Protein AF-A0A967P9U6-F1 (afdb_monomer_lite)

Structure (mmCIF, N/CA/C/O backbone):
data_AF-A0A967P9U6-F1
#
_entry.id   AF-A0A967P9U6-F1
#
loop_
_atom_site.group_PDB
_atom_site.id
_atom_site.type_symbol
_atom_site.label_atom_id
_atom_site.label_alt_id
_atom_site.label_comp_id
_atom_site.label_asym_id
_atom_site.label_entity_id
_atom_site.label_seq_id
_atom_site.pdbx_PDB_ins_code
_atom_site.Cartn_x
_atom_site.Cartn_y
_atom_site.Cartn_z
_atom_site.occupancy
_atom_site.B_iso_or_equiv
_atom_site.auth_seq_id
_atom_site.auth_comp_id
_atom_site.auth_asym_id
_atom_site.auth_atom_id
_atom_site.pdbx_PDB_model_num
ATOM 1 N N . MET A 1 1 ? -12.220 -0.454 23.205 1.00 61.28 1 MET A N 1
ATOM 2 C CA . MET A 1 1 ? -11.567 -0.310 21.878 1.00 61.28 1 MET A CA 1
ATOM 3 C C . MET A 1 1 ? -11.818 1.115 21.363 1.00 61.28 1 MET A C 1
ATOM 5 O O . MET A 1 1 ? -12.956 1.557 21.417 1.00 61.28 1 MET A O 1
ATOM 9 N N . SER A 1 2 ? -10.793 1.883 20.962 1.00 85.06 2 SER A N 1
ATOM 10 C CA . SER A 1 2 ? -10.931 3.326 20.637 1.00 85.06 2 SER A CA 1
ATOM 11 C C . SER A 1 2 ? -11.476 3.579 19.218 1.00 85.06 2 SER A C 1
ATOM 13 O O . SER A 1 2 ? -11.080 2.883 18.282 1.00 85.06 2 SER A O 1
ATOM 15 N N . LYS A 1 3 ? -12.300 4.629 19.021 1.00 84.00 3 LYS A N 1
ATOM 16 C CA . LYS A 1 3 ? -12.813 5.075 17.698 1.00 84.00 3 LYS A CA 1
ATOM 17 C C . LYS A 1 3 ? -11.709 5.203 16.637 1.00 84.00 3 LYS A C 1
ATOM 19 O O . LYS A 1 3 ? -11.922 4.875 15.472 1.00 84.00 3 LYS A O 1
ATOM 24 N N . LYS A 1 4 ? -10.509 5.636 17.039 1.00 81.50 4 LYS A N 1
ATOM 25 C CA . LYS A 1 4 ? -9.348 5.803 16.147 1.00 81.50 4 LYS A CA 1
ATOM 26 C C . LYS A 1 4 ? -8.888 4.481 15.516 1.00 81.50 4 LYS A C 1
ATOM 28 O O . LYS A 1 4 ? -8.467 4.466 14.363 1.00 81.50 4 LYS A O 1
ATOM 33 N N . TYR A 1 5 ? -8.984 3.375 16.254 1.00 84.75 5 TYR A N 1
ATOM 34 C CA . TYR A 1 5 ? -8.586 2.050 15.775 1.00 84.75 5 TYR A CA 1
ATOM 35 C C . TYR A 1 5 ? -9.559 1.518 14.715 1.00 84.75 5 TYR A C 1
ATOM 37 O O . TYR A 1 5 ? -9.129 1.076 13.651 1.00 84.75 5 TYR A O 1
ATOM 45 N N . LEU A 1 6 ? -10.866 1.666 14.954 1.00 87.38 6 LEU A N 1
ATOM 46 C CA . LEU A 1 6 ? -11.913 1.274 14.004 1.00 87.38 6 LEU A CA 1
ATOM 47 C C . LEU A 1 6 ? -11.794 2.033 12.675 1.00 87.38 6 LEU A C 1
ATOM 49 O O . LEU A 1 6 ? -11.898 1.435 11.607 1.00 87.38 6 LEU A O 1
ATOM 53 N N . GLN A 1 7 ? -11.482 3.330 12.730 1.00 87.25 7 GLN A N 1
ATOM 54 C CA . GLN A 1 7 ? -11.237 4.136 11.529 1.00 87.25 7 GLN A CA 1
ATOM 55 C C . GLN A 1 7 ? -10.021 3.637 10.733 1.00 87.25 7 GLN A C 1
ATOM 57 O O . GLN A 1 7 ? -10.073 3.566 9.504 1.00 87.25 7 GLN A O 1
ATOM 62 N N . LYS A 1 8 ? -8.932 3.245 11.414 1.00 87.00 8 LYS A N 1
ATOM 63 C CA . LYS A 1 8 ? -7.736 2.689 10.758 1.00 87.00 8 LYS A CA 1
ATOM 64 C C . LYS A 1 8 ? -8.047 1.369 10.046 1.00 87.00 8 LYS A C 1
ATOM 66 O O . LYS A 1 8 ? -7.596 1.201 8.913 1.00 87.00 8 LYS A O 1
ATOM 71 N N . LEU A 1 9 ? -8.814 0.482 10.691 1.00 89.81 9 LEU A N 1
ATOM 72 C CA . LEU A 1 9 ? -9.263 -0.793 10.119 1.00 89.81 9 LEU A CA 1
ATOM 73 C C . LEU A 1 9 ? -10.180 -0.591 8.909 1.00 89.81 9 LEU A C 1
ATOM 75 O O . LEU A 1 9 ? -9.961 -1.189 7.861 1.00 89.81 9 LEU A O 1
ATOM 79 N N . LYS A 1 10 ? -11.158 0.315 9.012 1.00 92.69 10 LYS A N 1
ATOM 80 C CA . LYS A 1 10 ? -12.045 0.643 7.889 1.00 92.69 10 LYS A CA 1
ATOM 81 C C . LYS A 1 10 ? -11.254 1.132 6.674 1.00 92.69 10 LYS A C 1
ATOM 83 O O . LYS A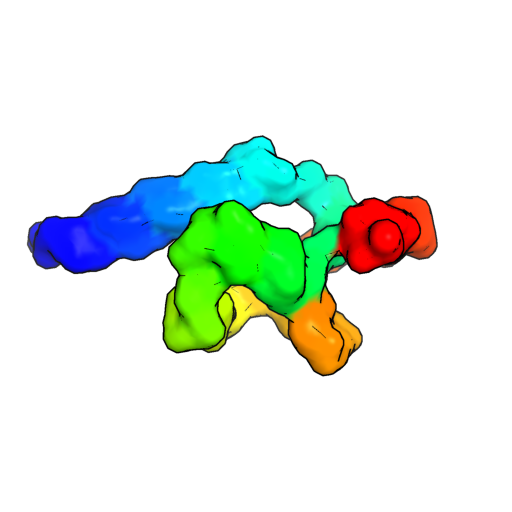 1 10 ? -11.496 0.679 5.560 1.00 92.69 10 LYS A O 1
ATOM 88 N N . LYS A 1 11 ? -10.273 2.012 6.897 1.00 91.62 11 LYS A N 1
ATOM 89 C CA . LYS A 1 11 ? -9.447 2.576 5.825 1.00 91.62 11 LYS A CA 1
ATOM 90 C C . LYS A 1 11 ? -8.568 1.531 5.142 1.00 91.62 11 LYS A C 1
ATOM 92 O O . LYS A 1 11 ? -8.493 1.521 3.920 1.00 91.62 11 LYS A O 1
ATOM 97 N N . ILE A 1 12 ? -7.922 0.643 5.902 1.00 92.94 12 ILE A N 1
ATOM 98 C CA . ILE A 1 12 ? -7.125 -0.421 5.278 1.00 92.94 12 ILE A CA 1
ATOM 99 C C . ILE A 1 12 ? -7.997 -1.425 4.528 1.00 92.94 12 ILE A C 1
ATOM 101 O O . ILE A 1 12 ? -7.627 -1.822 3.430 1.00 92.94 12 ILE A O 1
ATOM 105 N N . ASN A 1 13 ? -9.174 -1.768 5.051 1.00 93.50 13 ASN A N 1
ATOM 106 C CA . ASN A 1 13 ? -10.091 -2.670 4.357 1.00 93.50 13 ASN A CA 1
ATOM 107 C C . ASN A 1 13 ? -10.515 -2.105 2.997 1.00 93.50 13 ASN A C 1
ATOM 109 O O . ASN A 1 13 ? -10.518 -2.841 2.019 1.00 93.50 13 ASN A O 1
ATOM 113 N N . GLN A 1 14 ? -10.783 -0.799 2.902 1.00 93.44 14 GLN A N 1
ATOM 114 C CA . GLN A 1 14 ? -11.074 -0.146 1.619 1.00 93.44 14 GLN A CA 1
ATOM 115 C C . GLN A 1 14 ? -9.897 -0.247 0.637 1.00 93.44 14 GLN A C 1
ATOM 117 O O . GLN A 1 14 ? -10.095 -0.556 -0.535 1.00 93.44 14 GLN A O 1
ATOM 122 N N . ILE A 1 15 ? -8.661 -0.051 1.113 1.00 94.12 15 ILE A N 1
ATOM 123 C CA . ILE A 1 15 ? -7.461 -0.228 0.280 1.00 94.12 15 ILE A CA 1
ATOM 124 C C . ILE A 1 15 ? -7.365 -1.673 -0.222 1.00 94.12 15 ILE A C 1
ATOM 126 O O . ILE A 1 15 ? -7.122 -1.894 -1.403 1.00 94.12 15 ILE A O 1
ATOM 130 N N . LEU A 1 16 ? -7.577 -2.656 0.657 1.00 92.00 16 LEU A N 1
ATOM 131 C CA . LEU A 1 16 ? -7.509 -4.079 0.316 1.00 92.00 16 LEU A CA 1
ATOM 132 C C . LEU A 1 16 ? -8.676 -4.547 -0.569 1.00 92.00 16 LEU A C 1
ATOM 134 O O . LEU A 1 16 ? -8.556 -5.559 -1.248 1.00 92.00 16 LEU A O 1
ATOM 138 N N . GLN A 1 17 ? -9.800 -3.843 -0.606 1.00 92.69 17 GLN A N 1
ATOM 139 C CA . GLN A 1 17 ? -10.866 -4.148 -1.565 1.00 92.69 17 GLN A CA 1
ATOM 140 C C . GLN A 1 17 ? -10.531 -3.635 -2.971 1.00 92.69 17 GLN A C 1
ATOM 142 O O . GLN A 1 17 ? -10.851 -4.294 -3.953 1.00 92.69 17 GLN A O 1
ATOM 147 N N . ASN A 1 18 ? -9.826 -2.504 -3.065 1.00 91.50 18 ASN A N 1
ATOM 148 C CA . ASN A 1 18 ? -9.486 -1.859 -4.340 1.00 91.50 18 ASN A CA 1
ATOM 149 C C . ASN A 1 18 ? -8.117 -2.273 -4.904 1.00 91.50 18 ASN A C 1
ATOM 151 O O . ASN A 1 18 ? -7.744 -1.863 -6.001 1.00 91.50 18 ASN A O 1
ATOM 155 N N . TRP A 1 19 ? -7.342 -3.040 -4.143 1.00 92.56 19 TRP A N 1
ATOM 156 C CA . TRP A 1 19 ? -6.041 -3.558 -4.544 1.00 92.56 19 TRP A CA 1
ATOM 157 C C . TRP A 1 19 ? -6.210 -5.004 -5.028 1.00 92.56 19 TRP A C 1
ATOM 159 O O . TRP A 1 19 ? -6.514 -5.858 -4.208 1.00 92.56 19 TRP A O 1
ATOM 169 N N . PRO A 1 20 ? -6.000 -5.347 -6.305 1.00 90.31 20 PRO A N 1
ATOM 170 C CA . PRO A 1 20 ? -6.009 -6.747 -6.732 1.00 90.31 20 PRO A CA 1
ATOM 171 C C . PRO A 1 20 ? -4.928 -7.582 -6.022 1.00 90.31 20 PRO A C 1
ATOM 173 O O . PRO A 1 20 ? -3.847 -7.085 -5.721 1.00 90.31 20 PRO A O 1
ATOM 176 N N . GLN A 1 21 ? -5.199 -8.853 -5.724 1.00 90.94 21 GLN A N 1
ATOM 177 C CA . GLN A 1 21 ? -4.179 -9.725 -5.130 1.00 90.94 21 GLN A CA 1
ATOM 178 C C . GLN A 1 21 ? -3.054 -10.019 -6.138 1.00 90.94 21 GLN A C 1
ATOM 180 O O . GLN A 1 21 ? -3.296 -10.061 -7.342 1.00 90.94 21 GLN A O 1
ATOM 185 N N . GLY A 1 22 ? -1.826 -10.222 -5.652 1.00 94.00 22 GLY A N 1
ATOM 186 C CA . GLY A 1 22 ? -0.679 -10.559 -6.501 1.00 94.00 22 GLY A CA 1
ATOM 187 C C . GLY A 1 22 ? -0.134 -9.383 -7.314 1.00 94.00 22 GL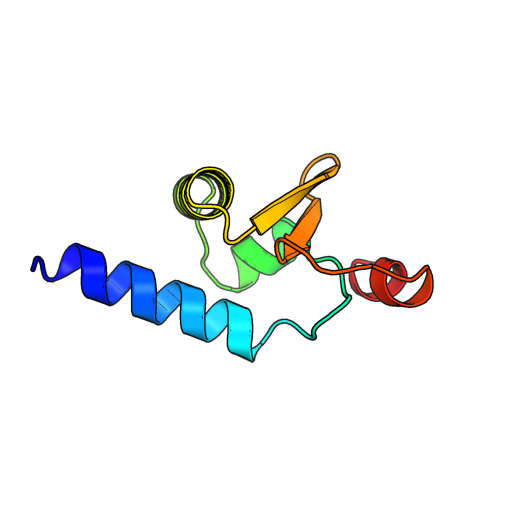Y A C 1
ATOM 188 O O . GLY A 1 22 ? 0.693 -9.594 -8.201 1.00 94.00 22 GLY A O 1
ATOM 189 N N . THR A 1 23 ? -0.565 -8.152 -7.021 1.00 95.25 23 THR A N 1
ATOM 190 C CA . THR A 1 23 ? -0.092 -6.940 -7.701 1.00 95.25 23 THR A CA 1
ATOM 191 C C . THR A 1 23 ? 0.687 -6.013 -6.779 1.00 95.25 23 THR A C 1
ATOM 193 O O . THR A 1 23 ? 0.562 -6.045 -5.550 1.00 95.25 23 THR A O 1
ATOM 196 N N . VAL A 1 24 ? 1.499 -5.157 -7.392 1.00 96.12 24 VAL A N 1
ATOM 197 C CA . VAL A 1 24 ? 2.224 -4.083 -6.712 1.00 96.12 24 VAL A CA 1
ATOM 198 C C . VAL A 1 24 ? 1.383 -2.815 -6.714 1.00 96.12 24 VAL A C 1
ATOM 200 O O . VAL A 1 24 ? 0.759 -2.483 -7.717 1.00 96.12 24 VAL A O 1
ATOM 203 N N . ILE A 1 25 ? 1.431 -2.053 -5.621 1.00 96.19 25 ILE A N 1
ATOM 204 C CA . ILE A 1 25 ? 0.954 -0.666 -5.607 1.00 96.19 25 ILE A CA 1
ATOM 205 C C . ILE A 1 25 ? 2.077 0.303 -5.268 1.00 96.19 25 ILE A C 1
ATOM 207 O O . ILE A 1 25 ? 3.033 -0.020 -4.555 1.00 96.19 25 ILE A O 1
ATOM 211 N N . THR A 1 26 ? 1.925 1.532 -5.750 1.00 96.19 26 THR A N 1
ATOM 212 C CA . THR A 1 26 ? 2.886 2.606 -5.524 1.00 96.19 26 THR A CA 1
ATOM 213 C C . THR A 1 26 ? 2.420 3.574 -4.444 1.00 96.19 26 THR A C 1
ATOM 215 O O . THR A 1 26 ? 1.243 3.680 -4.087 1.00 96.19 26 THR A O 1
ATOM 218 N N . THR A 1 27 ? 3.372 4.351 -3.940 1.00 94.88 27 THR A N 1
ATOM 219 C CA . THR A 1 27 ? 3.108 5.456 -3.016 1.00 94.88 27 THR A CA 1
ATOM 220 C C . THR A 1 27 ? 2.182 6.494 -3.641 1.00 94.88 27 THR A C 1
ATOM 222 O O . THR A 1 27 ? 1.380 7.093 -2.930 1.00 94.88 27 THR A O 1
ATOM 225 N N . ASP A 1 28 ? 2.260 6.708 -4.953 1.00 94.75 28 ASP A N 1
ATOM 226 C CA . ASP A 1 28 ? 1.414 7.685 -5.634 1.00 94.75 28 ASP A CA 1
ATOM 227 C C . ASP A 1 28 ? -0.025 7.197 -5.781 1.00 94.75 28 ASP A C 1
ATOM 229 O O . ASP A 1 28 ? -0.947 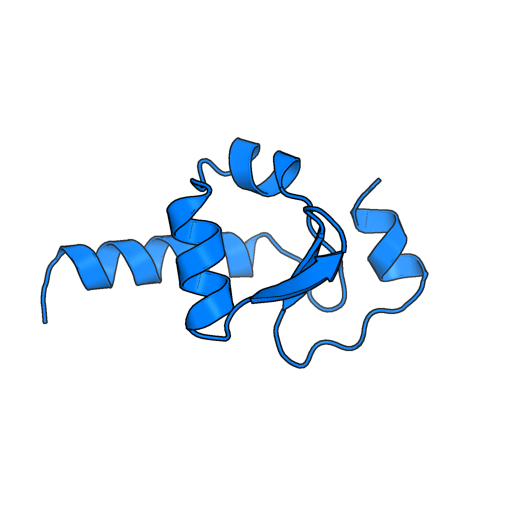7.974 -5.531 1.00 94.75 28 ASP A O 1
ATOM 233 N N . TRP A 1 29 ? -0.241 5.906 -6.053 1.00 95.12 29 TRP A N 1
ATOM 234 C CA . TRP A 1 29 ? -1.582 5.323 -5.986 1.00 95.12 29 TRP A CA 1
ATOM 235 C C . TRP A 1 29 ? -2.165 5.430 -4.568 1.00 95.12 29 TRP A C 1
ATOM 237 O O . TRP A 1 29 ? -3.279 5.919 -4.389 1.00 95.12 29 TRP A O 1
ATOM 247 N N . LEU A 1 30 ? -1.379 5.098 -3.538 1.00 94.69 30 LEU A N 1
ATOM 248 C CA . LEU A 1 30 ? -1.790 5.227 -2.133 1.00 94.69 30 LEU A CA 1
ATOM 249 C C . LEU A 1 30 ? -2.156 6.672 -1.755 1.00 94.69 30 LEU A C 1
ATOM 251 O O . LEU A 1 30 ? -3.159 6.895 -1.074 1.00 94.69 30 LEU A O 1
ATOM 255 N N . LYS A 1 31 ? -1.394 7.668 -2.225 1.00 94.31 31 LYS A N 1
ATOM 256 C CA . LYS A 1 31 ? -1.728 9.089 -2.032 1.00 94.31 31 LYS A CA 1
ATOM 257 C C . LYS A 1 31 ? -3.054 9.457 -2.694 1.00 94.31 31 LYS A C 1
ATOM 259 O O . LYS A 1 31 ? -3.843 10.163 -2.073 1.00 94.31 31 LYS A O 1
ATOM 264 N N . ARG A 1 32 ? -3.319 8.970 -3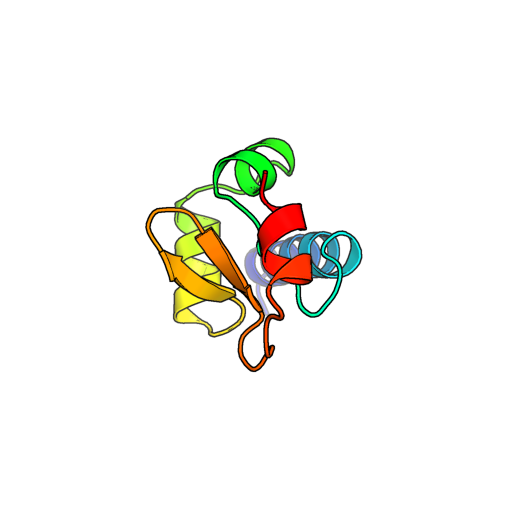.914 1.00 93.44 32 ARG A N 1
ATOM 265 C CA . ARG A 1 32 ? -4.600 9.190 -4.617 1.00 93.44 32 ARG A CA 1
ATOM 266 C C . ARG A 1 32 ? -5.779 8.569 -3.862 1.00 93.44 32 ARG A C 1
ATOM 268 O O . ARG A 1 32 ? -6.852 9.155 -3.843 1.00 93.44 32 ARG A O 1
ATOM 275 N N . GLN A 1 33 ? -5.556 7.460 -3.154 1.00 91.75 33 GLN A N 1
ATOM 276 C CA . GLN A 1 33 ? -6.525 6.861 -2.222 1.00 91.75 33 GLN A CA 1
ATOM 277 C C . GLN A 1 33 ? -6.597 7.583 -0.854 1.00 91.75 33 GLN A C 1
ATOM 279 O O . GLN A 1 33 ? -7.196 7.087 0.103 1.00 91.75 33 GLN A O 1
ATOM 284 N N . GLY A 1 34 ? -5.951 8.745 -0.709 1.00 91.75 34 GLY A N 1
ATOM 285 C CA . GLY A 1 34 ? -5.953 9.544 0.517 1.00 91.75 34 GLY A CA 1
ATOM 286 C C . GLY A 1 34 ? -5.150 8.932 1.670 1.00 91.75 34 GLY A C 1
ATOM 287 O O . GLY A 1 34 ? -5.399 9.247 2.838 1.00 91.75 34 GLY A O 1
ATOM 288 N N . VAL A 1 35 ? -4.215 8.021 1.396 1.00 93.00 35 VAL A N 1
ATOM 289 C CA . VAL A 1 35 ? -3.414 7.327 2.415 1.00 93.00 35 VAL A CA 1
ATOM 290 C C . VAL A 1 35 ? -2.133 8.110 2.700 1.00 93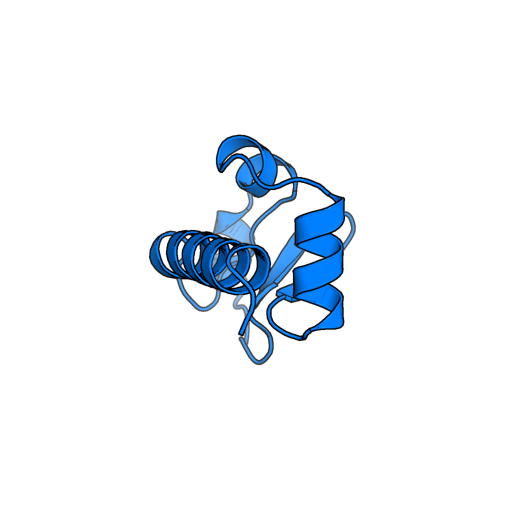.00 35 VAL A C 1
ATOM 292 O O . VAL A 1 35 ? -1.304 8.331 1.820 1.00 93.00 35 VAL A O 1
ATOM 295 N N . SER A 1 36 ? -1.945 8.526 3.956 1.00 93.06 36 SER A N 1
ATOM 296 C CA . SER A 1 36 ? -0.747 9.265 4.368 1.00 93.06 36 SER A CA 1
ATOM 297 C C . SER A 1 36 ? 0.474 8.352 4.501 1.00 93.06 36 SER A C 1
ATOM 299 O O . SER A 1 36 ? 0.345 7.166 4.811 1.00 93.06 36 SER A O 1
ATOM 301 N N . ARG A 1 37 ? 1.683 8.920 4.384 1.00 92.25 37 ARG A N 1
ATOM 302 C CA . ARG A 1 37 ? 2.941 8.180 4.606 1.00 92.25 37 ARG A CA 1
ATOM 303 C C . ARG A 1 37 ? 3.002 7.519 5.988 1.00 92.25 37 ARG A C 1
ATOM 305 O O . ARG A 1 37 ? 3.445 6.381 6.088 1.00 92.25 37 ARG A O 1
ATOM 312 N N . GLN A 1 38 ? 2.509 8.182 7.042 1.00 93.31 38 GLN A N 1
ATOM 313 C CA . GLN A 1 38 ? 2.459 7.566 8.376 1.00 93.31 38 GLN A CA 1
ATOM 314 C C . GLN A 1 38 ? 1.526 6.349 8.409 1.00 93.31 38 GLN A C 1
ATOM 316 O O . GLN A 1 38 ? 1.826 5.370 9.088 1.00 93.31 38 GLN A O 1
ATOM 321 N N . SER A 1 39 ? 0.414 6.386 7.663 1.00 94.38 39 SER A N 1
ATOM 322 C CA . SER A 1 39 ? -0.506 5.248 7.557 1.00 94.38 39 SER A CA 1
ATOM 323 C C . SER A 1 39 ? 0.167 4.077 6.846 1.00 94.38 39 SER A C 1
ATOM 325 O O . SER A 1 39 ? 0.137 2.971 7.371 1.00 94.38 39 SER A O 1
ATOM 327 N N . VAL A 1 40 ? 0.852 4.333 5.723 1.00 94.81 40 VAL A N 1
ATOM 328 C CA . VAL A 1 40 ? 1.631 3.320 4.987 1.00 94.81 40 VAL A CA 1
ATOM 329 C C . VAL A 1 40 ? 2.694 2.675 5.876 1.00 94.81 40 VAL A C 1
ATOM 331 O O . VAL A 1 40 ? 2.765 1.449 5.948 1.00 94.81 40 VAL A O 1
ATOM 334 N N . ASN A 1 41 ? 3.470 3.473 6.615 1.00 94.56 41 ASN A N 1
ATOM 335 C CA . ASN A 1 41 ? 4.443 2.953 7.580 1.00 94.56 41 ASN A CA 1
ATOM 336 C C . ASN A 1 41 ? 3.753 2.118 8.662 1.00 94.56 41 ASN A C 1
ATOM 338 O O . ASN A 1 41 ? 4.197 1.023 8.984 1.00 94.56 41 ASN A O 1
ATOM 342 N N . GLY A 1 42 ? 2.620 2.593 9.182 1.00 94.62 42 GLY A N 1
ATOM 343 C CA . GLY A 1 42 ? 1.829 1.855 10.156 1.00 94.62 42 GLY A CA 1
ATOM 344 C C . GLY A 1 42 ? 1.325 0.512 9.624 1.00 94.62 42 GLY A C 1
ATOM 345 O O . GLY A 1 42 ? 1.317 -0.455 10.379 1.00 94.62 42 GLY A O 1
ATOM 346 N N . TYR A 1 43 ? 0.912 0.439 8.358 1.00 94.81 43 TYR A N 1
ATOM 347 C CA . TYR A 1 43 ? 0.474 -0.794 7.694 1.00 94.81 43 TYR A CA 1
ATOM 348 C C . TYR A 1 43 ? 1.641 -1.732 7.387 1.00 94.81 43 TYR A C 1
ATOM 350 O O . TYR A 1 43 ? 1.496 -2.941 7.530 1.00 94.81 43 TYR A O 1
ATOM 358 N N . THR A 1 44 ? 2.809 -1.180 7.061 1.00 94.88 44 THR A N 1
ATOM 359 C CA . THR A 1 44 ? 4.043 -1.952 6.868 1.00 94.88 44 THR A CA 1
ATOM 360 C C . THR A 1 44 ? 4.496 -2.580 8.190 1.00 94.88 44 THR A C 1
ATOM 362 O O . THR A 1 44 ? 4.670 -3.789 8.280 1.00 94.88 44 THR A O 1
ATOM 365 N N . ASN A 1 45 ? 4.563 -1.788 9.266 1.00 94.81 45 ASN A N 1
ATOM 366 C CA . ASN A 1 45 ? 4.992 -2.252 10.591 1.00 94.81 45 ASN A CA 1
ATOM 367 C C . ASN A 1 45 ? 4.025 -3.264 11.220 1.00 94.81 45 ASN A C 1
ATOM 369 O O . ASN A 1 45 ? 4.446 -4.117 11.991 1.00 94.81 45 ASN A O 1
ATOM 373 N N . SER A 1 46 ? 2.729 -3.173 10.908 1.00 92.12 46 SER A N 1
ATOM 374 C CA . SER A 1 46 ? 1.734 -4.161 11.362 1.00 92.12 46 SER A CA 1
ATOM 375 C C . SER A 1 46 ? 1.605 -5.371 10.435 1.00 92.12 46 SER A C 1
ATOM 377 O O . SER A 1 46 ? 0.793 -6.250 10.702 1.00 92.12 46 SER A O 1
ATOM 379 N N . GLY A 1 47 ? 2.413 -5.444 9.374 1.00 93.25 47 GLY A N 1
ATOM 380 C CA . GLY A 1 47 ? 2.483 -6.608 8.498 1.00 93.25 47 GLY A CA 1
ATOM 381 C C . GLY A 1 47 ? 1.331 -6.730 7.507 1.00 93.25 47 GLY A C 1
ATOM 382 O O . GLY A 1 47 ? 1.115 -7.811 6.980 1.00 93.25 47 GLY A O 1
ATOM 383 N N . TRP A 1 48 ? 0.596 -5.657 7.230 1.00 94.50 48 TRP A N 1
ATOM 384 C CA . TRP A 1 48 ? -0.366 -5.671 6.130 1.00 94.50 48 TRP A CA 1
ATOM 385 C C . TRP A 1 48 ? 0.325 -5.487 4.784 1.00 94.50 48 TRP A C 1
ATOM 387 O O . TRP A 1 48 ? -0.014 -6.153 3.807 1.00 94.50 48 TRP A O 1
ATOM 397 N N . PHE A 1 49 ? 1.285 -4.563 4.737 1.00 95.69 49 PHE A N 1
ATOM 398 C CA . PHE A 1 49 ? 2.056 -4.251 3.538 1.00 95.69 49 PHE A CA 1
ATOM 399 C C . PHE A 1 49 ? 3.488 -4.748 3.706 1.00 95.69 49 PHE A C 1
ATOM 401 O O . PHE A 1 49 ? 4.065 -4.665 4.787 1.00 95.69 49 PHE A O 1
ATOM 408 N N . GLU A 1 50 ? 4.080 -5.200 2.613 1.00 95.81 50 GLU A N 1
ATOM 409 C CA . GLU A 1 50 ? 5.489 -5.549 2.516 1.00 95.81 50 GLU A CA 1
ATOM 410 C C . GLU A 1 50 ? 6.131 -4.661 1.450 1.00 95.81 50 GLU A C 1
ATOM 412 O O . GLU A 1 50 ? 5.612 -4.504 0.343 1.00 95.81 50 GLU A O 1
ATOM 417 N N . ARG A 1 51 ? 7.237 -4.006 1.800 1.00 95.06 51 ARG A N 1
ATOM 418 C CA . ARG A 1 51 ? 7.924 -3.084 0.895 1.00 95.06 51 ARG A CA 1
ATOM 419 C C . ARG A 1 51 ? 8.883 -3.870 0.013 1.00 95.06 51 ARG A C 1
ATOM 421 O O . ARG A 1 51 ? 9.803 -4.489 0.528 1.00 95.06 51 ARG A O 1
ATOM 428 N N . ILE A 1 52 ? 8.707 -3.769 -1.300 1.00 93.88 52 ILE A N 1
ATOM 429 C CA . ILE A 1 52 ? 9.563 -4.450 -2.287 1.00 93.88 52 ILE A CA 1
ATOM 430 C C . ILE A 1 52 ? 10.569 -3.506 -2.955 1.00 93.88 52 ILE A C 1
ATOM 432 O O . ILE A 1 52 ? 11.515 -3.945 -3.593 1.00 93.88 52 ILE A O 1
ATOM 436 N N . GLY A 1 53 ? 10.376 -2.193 -2.810 1.00 92.19 53 GLY A N 1
ATOM 437 C CA . GLY A 1 53 ? 11.241 -1.184 -3.410 1.00 92.19 53 GLY A CA 1
ATOM 438 C C . GLY A 1 53 ? 10.909 0.219 -2.921 1.00 92.19 53 GLY A C 1
ATOM 439 O O . GLY A 1 53 ? 10.047 0.421 -2.055 1.00 92.19 53 GLY A O 1
ATOM 440 N N . ARG A 1 54 ? 11.597 1.230 -3.462 1.00 93.25 54 ARG A N 1
ATOM 441 C CA . ARG A 1 54 ? 11.348 2.622 -3.078 1.00 93.25 54 ARG A CA 1
ATOM 442 C C . ARG A 1 54 ? 9.946 3.050 -3.499 1.00 93.25 54 ARG A C 1
ATOM 444 O O . ARG A 1 54 ? 9.699 3.389 -4.644 1.00 93.25 54 ARG A O 1
ATOM 451 N N . GLY A 1 55 ? 9.049 3.073 -2.520 1.00 93.88 55 GLY A N 1
ATOM 452 C CA . GLY A 1 55 ? 7.670 3.496 -2.709 1.00 93.88 55 GLY A CA 1
ATOM 453 C C . GLY A 1 55 ? 6.779 2.461 -3.393 1.00 93.88 55 GLY A C 1
ATOM 454 O O . GLY A 1 55 ? 5.681 2.837 -3.789 1.00 93.88 55 GLY A O 1
ATOM 455 N N . ALA A 1 56 ? 7.224 1.207 -3.494 1.00 95.94 56 ALA A N 1
ATOM 456 C CA . ALA A 1 56 ? 6.474 0.086 -4.048 1.00 95.94 56 ALA A CA 1
ATOM 457 C C . ALA A 1 56 ? 6.196 -0.958 -2.960 1.00 95.94 56 ALA A C 1
ATOM 459 O O . ALA A 1 56 ? 7.092 -1.311 -2.179 1.00 95.94 56 ALA A O 1
ATOM 460 N N . TYR A 1 57 ? 4.955 -1.437 -2.912 1.00 96.81 57 TYR A N 1
ATOM 461 C CA . TYR A 1 57 ? 4.450 -2.310 -1.858 1.00 96.81 57 TYR A CA 1
ATOM 462 C C . TYR A 1 57 ? 3.652 -3.472 -2.437 1.00 96.81 57 TYR A C 1
ATOM 464 O O . TYR A 1 57 ? 2.958 -3.321 -3.441 1.00 96.81 57 TYR A O 1
ATOM 472 N N . LYS A 1 58 ? 3.723 -4.607 -1.746 1.00 96.00 58 LYS A N 1
ATOM 473 C CA . LYS A 1 58 ? 2.897 -5.795 -1.952 1.00 96.00 58 LYS A CA 1
ATOM 474 C C . LYS A 1 58 ? 2.100 -6.119 -0.692 1.00 96.00 58 LYS A C 1
ATOM 476 O O . LYS A 1 58 ? 2.427 -5.615 0.387 1.00 96.00 58 LYS A O 1
ATOM 481 N N . ARG A 1 59 ? 1.067 -6.951 -0.796 1.00 94.94 59 ARG A N 1
ATOM 482 C CA . ARG A 1 59 ? 0.433 -7.523 0.399 1.00 94.94 59 ARG A CA 1
ATOM 483 C C . ARG A 1 59 ? 1.392 -8.518 1.035 1.00 94.94 59 ARG A C 1
ATOM 485 O O . ARG A 1 59 ? 2.093 -9.242 0.328 1.00 94.94 59 ARG A O 1
ATOM 492 N N . LYS A 1 60 ? 1.433 -8.566 2.364 1.00 92.06 60 LYS A N 1
ATOM 493 C CA . LYS A 1 60 ? 2.264 -9.559 3.049 1.00 92.06 60 LYS A CA 1
ATOM 494 C C . LYS A 1 60 ? 1.838 -10.971 2.640 1.00 92.06 60 LYS A C 1
ATOM 496 O O . LYS A 1 60 ? 0.657 -11.296 2.698 1.00 92.06 60 LYS A O 1
ATOM 501 N N . GLY A 1 61 ? 2.812 -11.793 2.258 1.00 89.81 61 GLY A N 1
ATOM 502 C CA . GLY A 1 61 ? 2.579 -13.178 1.836 1.00 89.81 61 GLY A CA 1
ATOM 503 C C . GLY A 1 61 ? 2.139 -13.349 0.380 1.00 89.81 61 GLY A C 1
ATOM 504 O O . GLY A 1 61 ? 2.075 -14.483 -0.083 1.00 89.81 61 GLY A O 1
ATOM 505 N N . ASP A 1 62 ? 1.900 -12.265 -0.367 1.00 93.25 62 ASP A N 1
ATOM 506 C CA . ASP A 1 62 ? 1.629 -12.384 -1.800 1.00 93.25 62 ASP A CA 1
ATOM 507 C C . ASP A 1 62 ? 2.908 -12.736 -2.575 1.00 93.25 62 ASP A C 1
ATOM 509 O O . ASP A 1 62 ? 3.993 -12.171 -2.356 1.00 93.25 62 ASP A O 1
ATOM 513 N N . ASN A 1 63 ? 2.739 -13.635 -3.544 1.00 92.31 63 ASN A N 1
ATOM 514 C CA . ASN A 1 63 ? 3.701 -13.897 -4.606 1.00 92.31 63 ASN A CA 1
ATOM 515 C C . ASN A 1 63 ? 3.320 -13.050 -5.818 1.00 92.31 63 ASN A C 1
ATOM 517 O O . ASN A 1 63 ? 2.214 -13.171 -6.341 1.00 92.31 63 ASN A O 1
ATOM 521 N N . ILE A 1 64 ? 4.229 -12.181 -6.252 1.00 92.06 64 ILE 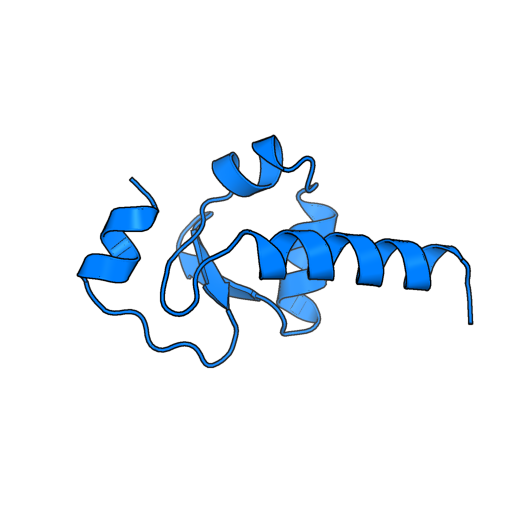A N 1
ATOM 522 C CA . ILE A 1 64 ? 3.994 -11.298 -7.394 1.00 92.06 64 ILE A CA 1
ATOM 523 C C . ILE A 1 64 ? 4.637 -11.909 -8.633 1.00 92.06 64 ILE A C 1
ATOM 525 O O . ILE A 1 64 ? 5.835 -12.185 -8.639 1.00 92.06 64 ILE A O 1
ATOM 529 N N . SER A 1 65 ? 3.843 -12.082 -9.688 1.00 92.31 65 SER A N 1
ATOM 530 C CA . SER A 1 65 ? 4.353 -12.387 -11.025 1.00 92.31 65 SER A CA 1
ATOM 531 C C . SER A 1 65 ? 4.816 -11.110 -11.733 1.00 92.31 65 SER A C 1
ATOM 533 O O . SER A 1 65 ? 4.445 -10.000 -11.350 1.00 92.31 65 SER A O 1
ATOM 535 N N . TRP A 1 66 ? 5.580 -11.244 -12.819 1.00 90.81 66 TRP A N 1
ATOM 536 C CA . TRP A 1 66 ? 5.996 -10.088 -13.625 1.00 90.81 66 TRP A CA 1
ATOM 537 C C . TRP A 1 66 ? 4.796 -9.245 -14.106 1.00 90.81 66 TRP A C 1
ATOM 539 O O . TRP A 1 66 ? 4.863 -8.018 -14.094 1.00 90.81 66 TRP A O 1
ATOM 549 N N . ALA A 1 67 ? 3.665 -9.885 -14.431 1.00 92.56 67 ALA A N 1
ATOM 550 C CA . ALA A 1 67 ? 2.432 -9.204 -14.823 1.00 92.56 67 ALA A CA 1
ATOM 551 C C . ALA A 1 67 ? 1.826 -8.393 -13.663 1.00 92.56 67 ALA A C 1
ATOM 553 O O . ALA A 1 67 ? 1.338 -7.284 -13.864 1.00 92.56 67 ALA A O 1
ATOM 554 N N . GLY A 1 68 ? 1.920 -8.897 -12.430 1.00 92.19 68 GLY A N 1
ATOM 555 C CA . GLY A 1 68 ? 1.515 -8.152 -11.235 1.00 92.19 68 GLY A CA 1
ATOM 556 C C . GLY A 1 68 ? 2.390 -6.925 -10.953 1.00 92.19 68 GLY A C 1
ATOM 557 O O . GLY A 1 68 ? 1.925 -5.968 -10.332 1.00 92.19 68 GLY A O 1
ATOM 558 N N . GLY A 1 69 ? 3.636 -6.927 -11.437 1.00 91.75 69 GLY A N 1
ATOM 559 C CA . GLY A 1 69 ? 4.518 -5.759 -11.423 1.00 91.75 69 GLY A CA 1
ATOM 560 C C . GLY A 1 69 ? 4.095 -4.673 -12.417 1.00 91.75 69 GLY A C 1
ATOM 561 O O . GLY A 1 69 ? 4.170 -3.493 -12.086 1.00 91.75 69 GLY A O 1
ATOM 562 N N . LEU A 1 70 ? 3.586 -5.062 -13.593 1.00 92.88 70 LEU A N 1
ATOM 563 C CA . LEU A 1 70 ? 3.103 -4.132 -14.624 1.00 92.88 70 LEU A CA 1
ATOM 564 C C . LEU A 1 70 ? 1.920 -3.278 -14.142 1.00 92.88 70 LEU A C 1
ATOM 566 O O . LEU A 1 70 ? 1.763 -2.152 -14.588 1.00 92.88 70 LEU A O 1
ATOM 570 N N . TYR A 1 71 ? 1.139 -3.770 -13.177 1.00 91.19 71 TYR A N 1
ATOM 571 C CA . TYR A 1 71 ? 0.026 -3.031 -12.565 1.00 91.19 71 TYR A CA 1
ATOM 572 C C . TYR A 1 71 ? 0.448 -1.719 -11.871 1.00 91.19 71 TYR A C 1
ATOM 574 O O . TYR A 1 71 ? -0.387 -0.860 -11.597 1.00 91.19 71 TYR A O 1
ATOM 582 N N . ALA A 1 72 ? 1.733 -1.574 -11.539 1.00 89.44 72 ALA A N 1
ATOM 583 C CA . ALA A 1 72 ? 2.267 -0.397 -10.861 1.00 89.44 72 ALA A CA 1
ATOM 584 C C . ALA A 1 72 ? 2.789 0.701 -11.809 1.00 89.44 72 ALA A C 1
ATOM 586 O O . ALA A 1 72 ? 3.243 1.734 -11.302 1.00 89.44 72 ALA A O 1
ATOM 587 N N . LEU A 1 73 ? 2.756 0.472 -13.127 1.00 86.50 73 LEU A N 1
ATOM 588 C CA . LEU A 1 73 ? 3.170 1.406 -14.182 1.00 86.50 73 LEU A CA 1
ATOM 589 C C . LEU A 1 73 ? 1.959 2.147 -14.761 1.00 86.50 73 LEU A C 1
ATOM 591 O O . LEU A 1 73 ? 2.104 3.368 -14.995 1.00 86.50 73 LEU A O 1
#

Sequence (73 aa):
MSKKYLQKLKKINQILQNWPQGTVITTDWLKRQGVSRQSVNGYTNSGWFERIGRGAYKRKGDNISWAGGLYAL

Foldseek 3Di:
DDPVVVVLVVLVVVVVVVQDAQAKEFQVVCVVSVHDPVSVVVCCVVQQWPDPDDRIIHGRPGHHDPVSDVVHD

Secondary structure (DSSP, 8-state):
--HHHHHHHHHHHHHHHHS-TT--EEHHHHHHTT--HHHHHHHHHTTSEEEEETTEEEETTPPPPHHHHHTT-

Radius of gyration: 12.13 Å; chains: 1; bounding box: 24×23×37 Å

pLDDT: mean 92.08, std 4.73, range [61.28, 96.81]